Protein AF-I1BS83-F1 (afdb_monomer_lite)

Sequence (78 aa):
MQHYVRQLTKNCVPSAVKVTKCLENDIGKNVGVERVHKVLRKSVLGAIEKPKKPLLSTKNIRNKLSWCIAQSNSTVDD

pLDDT: mean 70.3, std 10.25, range [52.31, 88.56]

Structure (mmCIF, N/CA/C/O backbone):
data_AF-I1BS83-F1
#
_entry.id   AF-I1BS83-F1
#
loop_
_atom_site.group_PDB
_atom_site.id
_atom_site.type_symbol
_atom_site.label_atom_id
_atom_site.label_alt_id
_atom_site.label_comp_id
_atom_site.label_asym_id
_atom_site.label_entity_id
_atom_site.label_seq_id
_atom_site.pdbx_PDB_ins_code
_atom_site.Cartn_x
_atom_site.Cartn_y
_atom_site.Cartn_z
_atom_site.occupancy
_atom_site.B_iso_or_equiv
_atom_site.auth_seq_id
_atom_site.auth_comp_id
_atom_site.auth_asym_id
_atom_site.auth_atom_id
_atom_site.pdbx_PDB_model_num
ATOM 1 N N . MET A 1 1 ? -19.570 -0.286 6.098 1.00 54.31 1 MET A N 1
ATOM 2 C CA . MET A 1 1 ? -18.283 -0.305 6.839 1.00 54.31 1 MET A CA 1
ATOM 3 C C . MET A 1 1 ? -17.070 -0.540 5.947 1.00 54.31 1 MET A C 1
ATOM 5 O O . MET A 1 1 ? -16.209 0.325 5.918 1.00 54.31 1 MET A O 1
ATOM 9 N N . GLN A 1 2 ? -16.991 -1.641 5.184 1.00 54.75 2 GLN A N 1
ATOM 10 C CA . GLN A 1 2 ? -15.818 -1.909 4.327 1.00 54.75 2 GLN A CA 1
ATOM 11 C C . GLN A 1 2 ? -15.570 -0.819 3.265 1.00 54.75 2 GLN A C 1
ATOM 13 O O . GLN A 1 2 ? -14.430 -0.415 3.065 1.00 54.75 2 GLN A O 1
ATOM 18 N N . HIS A 1 3 ? -16.631 -0.282 2.650 1.00 58.66 3 HIS A N 1
ATOM 19 C CA . HIS A 1 3 ? -16.522 0.803 1.665 1.00 58.66 3 HIS A CA 1
ATOM 20 C C . HIS A 1 3 ? -15.955 2.112 2.238 1.00 58.66 3 HIS A C 1
ATOM 22 O O . HIS A 1 3 ? -15.207 2.794 1.548 1.00 58.66 3 HIS A O 1
ATOM 28 N N . TYR A 1 4 ? -16.263 2.442 3.495 1.00 61.78 4 TYR A N 1
ATOM 29 C CA . TYR A 1 4 ? -15.826 3.691 4.132 1.00 61.78 4 TYR A CA 1
ATOM 30 C C . TYR A 1 4 ? -14.347 3.647 4.519 1.00 61.78 4 TYR A C 1
ATOM 32 O O . TYR A 1 4 ? -13.588 4.555 4.197 1.00 61.78 4 TYR A O 1
ATOM 40 N N . VAL A 1 5 ? -13.907 2.530 5.113 1.00 60.22 5 VAL A N 1
ATOM 41 C CA . VAL A 1 5 ? -12.484 2.309 5.414 1.00 60.22 5 VAL A CA 1
ATOM 42 C C . VAL A 1 5 ? -11.658 2.342 4.129 1.00 60.22 5 VAL A C 1
ATOM 44 O O . VAL A 1 5 ? -10.593 2.946 4.113 1.00 60.22 5 VAL A O 1
ATOM 47 N N . ARG A 1 6 ? -12.184 1.767 3.036 1.00 60.53 6 ARG A N 1
ATOM 48 C CA . ARG A 1 6 ? -11.527 1.772 1.724 1.00 60.53 6 ARG A CA 1
ATOM 49 C C . ARG A 1 6 ? -11.350 3.188 1.157 1.00 60.53 6 ARG A C 1
ATOM 51 O O . ARG A 1 6 ? -10.298 3.467 0.583 1.00 60.53 6 ARG A O 1
ATOM 58 N N . GLN A 1 7 ? -12.336 4.073 1.333 1.00 62.22 7 GLN A N 1
ATOM 59 C CA . GLN A 1 7 ? -12.227 5.488 0.947 1.00 62.22 7 GLN A CA 1
ATOM 60 C C . GLN A 1 7 ? -11.181 6.233 1.789 1.00 62.22 7 GLN A C 1
ATOM 62 O O . GLN A 1 7 ? -10.323 6.903 1.222 1.00 62.22 7 GLN A O 1
ATOM 67 N N . LEU A 1 8 ? -11.159 6.027 3.110 1.00 60.12 8 LEU A N 1
ATOM 68 C CA . LEU A 1 8 ? -10.148 6.623 3.997 1.00 60.12 8 LEU A CA 1
ATOM 69 C C . LEU A 1 8 ? -8.720 6.155 3.667 1.00 60.12 8 LEU A C 1
ATOM 71 O O . LEU A 1 8 ? -7.780 6.945 3.715 1.00 60.12 8 LEU A O 1
ATOM 75 N N . THR A 1 9 ? -8.541 4.894 3.264 1.00 56.53 9 THR A N 1
ATOM 76 C CA . THR A 1 9 ? -7.232 4.394 2.807 1.00 56.53 9 THR A CA 1
ATOM 77 C C . THR A 1 9 ? -6.767 4.948 1.474 1.00 56.53 9 THR A C 1
ATOM 79 O O . THR A 1 9 ? -5.559 5.057 1.279 1.00 56.53 9 THR A O 1
ATOM 82 N N . LYS A 1 10 ? -7.681 5.292 0.554 1.00 55.75 10 LYS A N 1
ATOM 83 C CA . LYS A 1 10 ? -7.296 5.924 -0.720 1.00 55.75 10 LYS A CA 1
ATOM 84 C C . LYS A 1 10 ? -6.640 7.290 -0.493 1.00 55.75 10 LYS A C 1
ATOM 86 O O . LYS A 1 10 ? -5.782 7.670 -1.277 1.00 55.75 10 LYS A O 1
ATOM 91 N N . ASN A 1 11 ? -6.970 7.959 0.614 1.00 56.22 11 ASN A N 1
ATOM 92 C CA . ASN A 1 11 ? -6.394 9.245 1.012 1.00 56.22 11 ASN A CA 1
ATOM 93 C C . ASN A 1 11 ? -5.115 9.114 1.867 1.00 56.22 11 ASN A C 1
ATOM 95 O O . ASN A 1 11 ? -4.755 10.049 2.574 1.00 56.22 11 ASN A O 1
ATOM 99 N N . CYS A 1 12 ? -4.399 7.981 1.800 1.00 52.31 12 CYS A N 1
ATOM 100 C CA . CYS A 1 12 ? -3.075 7.820 2.416 1.00 52.31 12 CYS A CA 1
ATOM 101 C C . CYS A 1 12 ? -3.035 8.089 3.933 1.00 52.31 12 CYS A C 1
ATOM 103 O O . CYS A 1 12 ? -2.166 8.806 4.423 1.00 52.31 12 CYS A O 1
ATOM 105 N N . VAL A 1 13 ? -3.925 7.471 4.715 1.00 58.03 13 VAL A N 1
ATOM 106 C CA . VAL A 1 13 ? -3.708 7.365 6.167 1.00 58.03 13 VAL A CA 1
ATOM 107 C C . VAL A 1 13 ? -2.994 6.036 6.455 1.00 58.03 13 VAL A C 1
ATOM 109 O O . VAL A 1 13 ? -3.645 4.992 6.499 1.00 58.03 13 VAL A O 1
ATOM 112 N N . PRO A 1 14 ? -1.658 6.023 6.649 1.00 62.03 14 PRO A N 1
ATOM 113 C CA . PRO A 1 14 ? -0.873 4.787 6.734 1.00 62.03 14 PRO A CA 1
ATOM 114 C C . PRO A 1 14 ? -1.015 4.067 8.082 1.00 62.03 14 PRO A C 1
ATOM 116 O O . PRO A 1 14 ? -0.469 2.983 8.265 1.00 62.03 14 PRO A O 1
ATOM 119 N N . SER A 1 15 ? -1.713 4.669 9.049 1.00 68.06 15 SER A N 1
ATOM 120 C CA . SER A 1 15 ? -1.782 4.182 10.425 1.00 68.06 15 SER A CA 1
ATOM 121 C C . SER A 1 15 ? -3.217 3.906 10.844 1.00 68.06 15 SER A C 1
ATOM 123 O O . SER A 1 15 ? -4.080 4.782 10.772 1.00 68.06 15 SER A O 1
ATOM 125 N N . ALA A 1 16 ? -3.451 2.700 11.354 1.00 70.06 16 ALA A N 1
ATOM 126 C CA . ALA A 1 16 ? -4.755 2.286 11.844 1.00 70.06 16 ALA A CA 1
ATOM 127 C C . ALA A 1 16 ? -5.274 3.154 12.984 1.00 70.06 16 ALA A C 1
ATOM 129 O O . ALA A 1 16 ? -6.466 3.404 13.037 1.00 70.06 16 ALA A O 1
ATOM 130 N N . VAL A 1 17 ? -4.393 3.662 13.847 1.00 72.12 17 VAL A N 1
ATOM 131 C CA . VAL A 1 17 ? -4.776 4.536 14.965 1.00 72.12 17 VAL A CA 1
ATOM 132 C C . VAL A 1 17 ? -5.397 5.832 14.445 1.00 72.12 17 VAL A C 1
ATOM 134 O O . VAL A 1 17 ? -6.436 6.272 14.932 1.00 72.12 17 VAL A O 1
ATOM 137 N N . LYS A 1 18 ? -4.801 6.415 13.398 1.00 73.50 18 LYS A N 1
ATOM 138 C CA . LYS A 1 18 ? -5.352 7.605 12.738 1.00 73.50 18 LYS A CA 1
ATOM 139 C C . LYS A 1 18 ? -6.680 7.286 12.052 1.00 73.50 18 LYS A C 1
ATOM 141 O O . LYS A 1 18 ? -7.620 8.057 12.179 1.00 73.50 18 LYS A O 1
ATOM 146 N N . VAL A 1 19 ? -6.781 6.130 11.392 1.00 71.88 19 VAL A N 1
ATOM 147 C CA . VAL A 1 19 ? -8.027 5.685 10.746 1.00 71.88 19 VAL A CA 1
ATOM 148 C C . VAL A 1 19 ? -9.143 5.455 11.770 1.00 71.88 19 VAL A C 1
ATOM 150 O O . VAL A 1 19 ? -10.270 5.868 11.520 1.00 71.88 19 VAL A O 1
ATOM 153 N N . THR A 1 20 ? -8.846 4.863 12.928 1.00 73.69 20 THR A N 1
ATOM 154 C CA . THR A 1 20 ? -9.809 4.691 14.023 1.00 73.69 20 THR A CA 1
ATOM 155 C C . THR A 1 20 ? -10.299 6.037 14.547 1.00 73.69 20 THR A C 1
ATOM 157 O O . THR A 1 20 ? -11.504 6.235 14.647 1.00 73.69 20 THR A O 1
ATOM 160 N N . LYS A 1 21 ? -9.389 6.989 14.787 1.00 74.56 21 LYS A N 1
ATOM 161 C CA . LYS A 1 21 ? -9.746 8.334 15.259 1.00 74.56 21 LYS A CA 1
ATOM 162 C C . LYS A 1 21 ? -10.602 9.104 14.244 1.00 74.56 21 LYS A C 1
ATOM 164 O O . LYS A 1 21 ? -11.543 9.789 14.624 1.00 74.56 21 LYS A O 1
ATOM 169 N N . CYS A 1 22 ? -10.316 8.963 12.948 1.00 73.44 22 CYS A N 1
ATOM 170 C CA . CYS A 1 22 ? -11.163 9.525 11.893 1.00 73.44 22 CYS A CA 1
ATOM 171 C C . CYS A 1 22 ? -12.546 8.861 11.856 1.00 73.44 22 CYS A C 1
ATOM 173 O O . CYS A 1 22 ? -13.541 9.562 11.761 1.00 73.44 22 CYS A O 1
ATOM 175 N N . LEU A 1 23 ? -12.629 7.532 11.986 1.00 71.69 23 LEU A N 1
ATOM 176 C CA . LEU A 1 23 ? -13.904 6.797 12.035 1.00 71.69 23 LEU A CA 1
ATOM 177 C C . LEU A 1 23 ? -14.775 7.189 13.234 1.00 71.69 23 LEU A C 1
ATOM 179 O O . LEU A 1 23 ? -15.998 7.270 13.103 1.00 71.69 23 LEU A O 1
ATOM 183 N N . GLU A 1 24 ? -14.151 7.424 14.384 1.00 75.94 24 GLU A N 1
ATOM 184 C CA . GLU A 1 24 ? -14.834 7.916 15.578 1.00 75.94 24 GLU A CA 1
ATOM 185 C C . GLU A 1 24 ? -15.382 9.325 15.366 1.00 75.94 24 GLU A C 1
ATOM 187 O O . GLU A 1 24 ? -16.535 9.571 15.697 1.00 75.94 24 GLU A O 1
ATOM 192 N N . ASN A 1 25 ? -14.609 10.221 14.753 1.00 76.81 25 ASN A N 1
ATOM 193 C CA . ASN A 1 25 ? -15.039 11.600 14.524 1.00 76.81 25 ASN A CA 1
ATOM 194 C C . ASN A 1 25 ? -16.070 11.740 13.386 1.00 76.81 25 ASN A C 1
ATOM 196 O O . ASN A 1 25 ? -17.019 12.501 13.532 1.00 76.81 25 ASN A O 1
ATOM 200 N N . ASP A 1 26 ? -15.912 11.013 12.274 1.00 68.12 26 ASP A N 1
ATOM 201 C CA . ASP A 1 26 ? -16.799 11.117 11.101 1.00 68.12 26 ASP A CA 1
ATOM 202 C C . ASP A 1 26 ? -18.134 10.381 11.289 1.00 68.12 26 ASP A C 1
ATOM 204 O O . ASP A 1 26 ? -19.151 10.781 10.727 1.00 68.12 26 ASP A O 1
ATOM 208 N N . ILE A 1 27 ? -18.137 9.256 12.017 1.00 68.94 27 ILE A N 1
ATOM 209 C CA . ILE A 1 27 ? -19.297 8.345 12.098 1.00 68.94 27 ILE A CA 1
ATOM 210 C C . ILE A 1 27 ? -19.760 8.144 13.554 1.00 68.94 27 ILE A C 1
ATOM 212 O O . ILE A 1 27 ? -20.750 7.456 13.799 1.00 68.94 27 ILE A O 1
ATOM 216 N N . GLY A 1 28 ? -19.057 8.703 14.546 1.00 67.62 28 GLY A N 1
ATOM 217 C CA . GLY A 1 28 ? -19.381 8.508 15.967 1.00 67.62 28 GLY A CA 1
ATOM 218 C C . GLY A 1 28 ? -19.188 7.065 16.440 1.00 67.62 28 GLY A C 1
ATOM 219 O O . GLY A 1 28 ? -19.766 6.654 17.445 1.00 67.62 28 GLY A O 1
ATOM 220 N N . LYS A 1 29 ? -18.444 6.246 15.685 1.00 71.44 29 LYS A N 1
ATOM 221 C CA . LYS A 1 29 ? -18.387 4.795 15.887 1.00 71.44 29 LYS A CA 1
ATOM 222 C C . LYS A 1 29 ? -16.995 4.364 16.316 1.00 71.44 29 LYS A C 1
ATOM 224 O O . LYS A 1 29 ? -16.058 4.419 15.526 1.00 71.44 29 LYS A O 1
ATOM 229 N N . ASN A 1 30 ? -16.892 3.854 17.541 1.00 70.69 30 ASN A N 1
ATOM 230 C CA . ASN A 1 30 ? -15.661 3.253 18.039 1.00 70.69 30 ASN A CA 1
ATOM 231 C C . ASN A 1 30 ? -15.426 1.911 17.331 1.00 70.69 30 ASN A C 1
ATOM 233 O O . ASN A 1 30 ? -16.166 0.937 17.513 1.00 70.69 30 ASN A O 1
ATOM 237 N N . VAL A 1 31 ? -14.427 1.880 16.450 1.00 69.06 31 VAL A N 1
ATOM 238 C CA . VAL A 1 31 ? -14.015 0.672 15.736 1.00 69.06 31 VAL A CA 1
ATOM 239 C C . VAL A 1 31 ? -12.654 0.257 16.266 1.00 69.06 31 VAL A C 1
ATOM 241 O O . VAL A 1 31 ? -11.657 0.915 15.988 1.00 69.06 31 VAL A O 1
ATOM 244 N N . GLY A 1 32 ? -12.597 -0.877 16.968 1.00 77.81 32 GLY A N 1
ATOM 245 C CA . GLY A 1 32 ? -11.346 -1.392 17.522 1.00 77.81 32 GLY A CA 1
ATOM 246 C C . GLY A 1 32 ? -10.205 -1.397 16.497 1.00 77.81 32 GLY A C 1
ATOM 247 O O . GLY A 1 32 ? -10.375 -1.844 15.354 1.00 77.81 32 GLY A O 1
ATOM 248 N N . VAL A 1 33 ? -9.037 -0.910 16.921 1.00 77.81 33 VAL A N 1
ATOM 249 C CA . VAL A 1 33 ? -7.834 -0.731 16.087 1.00 77.81 33 VAL A CA 1
ATOM 250 C C . VAL A 1 33 ? -7.462 -2.017 15.346 1.00 77.81 33 VAL A C 1
ATOM 252 O O . VAL A 1 33 ? -7.063 -1.982 14.185 1.00 77.81 33 VAL A O 1
ATOM 255 N N . GLU A 1 34 ? -7.683 -3.178 15.958 1.00 79.19 34 GLU A N 1
ATOM 256 C CA . GLU A 1 34 ? -7.413 -4.481 15.351 1.00 79.19 34 GLU A CA 1
ATOM 257 C C . GLU A 1 34 ? -8.304 -4.789 14.136 1.00 79.19 34 GLU A C 1
ATOM 259 O O . GLU A 1 34 ? -7.839 -5.302 13.110 1.00 79.19 34 GLU A O 1
ATOM 264 N N . ARG A 1 35 ? -9.583 -4.395 14.188 1.00 78.00 35 ARG A N 1
ATOM 265 C CA . ARG A 1 35 ? -10.503 -4.517 13.049 1.00 78.00 35 ARG A CA 1
ATOM 266 C C . ARG A 1 35 ? -10.072 -3.589 11.917 1.00 78.00 35 ARG A C 1
ATOM 268 O O . ARG A 1 35 ? -10.108 -3.997 10.754 1.00 78.00 35 ARG A O 1
ATOM 275 N N . VAL A 1 36 ? -9.613 -2.385 12.256 1.00 79.00 36 VAL A N 1
ATOM 276 C CA . VAL A 1 36 ? -9.038 -1.442 11.291 1.00 79.00 36 VAL A CA 1
ATOM 277 C C . VAL A 1 36 ? -7.767 -2.027 10.669 1.00 79.00 36 VAL A C 1
ATOM 279 O O . VAL A 1 36 ? -7.691 -2.100 9.447 1.00 79.00 36 VAL A O 1
ATOM 282 N N . HIS A 1 37 ? -6.839 -2.581 11.457 1.00 80.19 37 HIS A N 1
ATOM 283 C CA . HIS A 1 37 ? -5.644 -3.281 10.958 1.00 80.19 37 HIS A CA 1
ATOM 284 C C . HIS A 1 37 ? -5.989 -4.402 9.977 1.00 80.19 37 HIS A C 1
ATOM 286 O O . HIS A 1 37 ? -5.355 -4.520 8.929 1.00 80.19 37 HIS A O 1
ATOM 292 N N . LYS A 1 38 ? -6.987 -5.233 10.289 1.00 80.31 38 LYS A N 1
ATOM 293 C CA . LYS A 1 38 ? -7.386 -6.352 9.425 1.00 80.31 38 LYS A CA 1
ATOM 294 C C . LYS A 1 38 ? -7.926 -5.868 8.077 1.00 80.31 38 LYS A C 1
ATOM 296 O O . LYS A 1 38 ? -7.601 -6.454 7.044 1.00 80.31 38 LYS A O 1
ATOM 301 N N . VAL A 1 39 ? -8.720 -4.796 8.074 1.00 77.50 39 VAL A N 1
ATOM 302 C CA . VAL A 1 39 ? -9.255 -4.197 6.839 1.00 77.50 39 VAL A CA 1
ATOM 303 C C . VAL A 1 39 ? -8.157 -3.480 6.055 1.00 77.50 39 VAL A 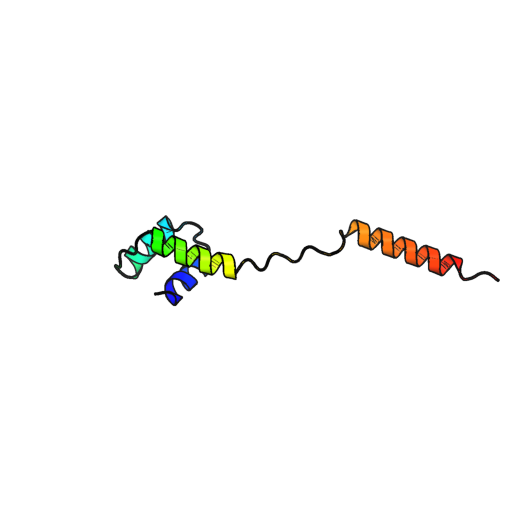C 1
ATOM 305 O O . VAL A 1 39 ? -8.064 -3.676 4.845 1.00 77.50 39 VAL A O 1
ATOM 308 N N . LEU A 1 40 ? -7.288 -2.730 6.736 1.00 76.00 40 LEU A N 1
ATOM 309 C CA . LEU A 1 40 ? -6.125 -2.080 6.136 1.00 76.00 40 LEU A CA 1
ATOM 310 C C . LEU A 1 40 ? -5.211 -3.097 5.467 1.00 76.00 40 LEU A C 1
ATOM 312 O O . LEU A 1 40 ? -4.901 -2.933 4.296 1.00 76.00 40 LEU A O 1
ATOM 316 N N . ARG A 1 41 ? -4.846 -4.188 6.152 1.00 74.06 41 ARG A N 1
ATOM 317 C CA . ARG A 1 41 ? -4.042 -5.257 5.546 1.00 74.06 41 ARG A CA 1
ATOM 318 C C . ARG A 1 41 ? -4.723 -5.827 4.310 1.00 74.06 41 ARG A C 1
ATOM 320 O O . ARG A 1 41 ? -4.064 -5.952 3.295 1.00 74.06 41 ARG A O 1
ATOM 327 N N . LYS A 1 42 ? -6.025 -6.125 4.346 1.00 72.38 42 LYS A N 1
ATOM 328 C CA . LYS A 1 42 ? -6.738 -6.626 3.157 1.00 72.38 42 LYS A CA 1
ATOM 329 C C . LYS A 1 42 ? -6.741 -5.620 2.001 1.00 72.38 42 LYS A C 1
ATOM 331 O O . LYS A 1 42 ? -6.543 -6.017 0.859 1.00 72.38 42 LYS A O 1
ATOM 336 N N . SER A 1 43 ? -6.945 -4.336 2.292 1.00 68.00 43 SER A N 1
ATOM 337 C CA . SER A 1 43 ? -6.973 -3.283 1.272 1.00 68.00 43 SER A CA 1
ATOM 338 C C . SER A 1 43 ? -5.587 -2.981 0.703 1.00 68.00 43 SER A C 1
ATOM 340 O O . SER A 1 43 ? -5.459 -2.773 -0.496 1.00 68.00 43 SER A O 1
ATOM 342 N N . VAL A 1 44 ? -4.556 -2.961 1.549 1.00 64.00 44 VAL A N 1
ATOM 343 C CA . VAL A 1 44 ? -3.166 -2.689 1.164 1.00 64.00 44 VAL A CA 1
ATOM 344 C C . VAL A 1 44 ? -2.566 -3.903 0.460 1.00 64.00 44 VAL A C 1
ATOM 346 O O . VAL A 1 44 ? -2.018 -3.755 -0.621 1.00 64.00 44 VAL A O 1
ATOM 349 N N . LEU A 1 45 ? -2.737 -5.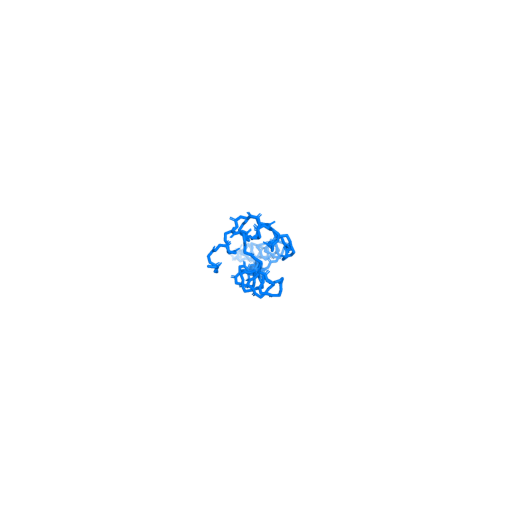119 0.988 1.00 58.25 45 LEU A N 1
ATOM 350 C CA . LEU A 1 45 ? -2.253 -6.345 0.339 1.00 58.25 45 LEU A CA 1
ATOM 351 C C . LEU A 1 45 ? -2.932 -6.599 -1.013 1.00 58.25 45 LEU A C 1
ATOM 353 O O . LEU A 1 45 ? -2.295 -7.153 -1.899 1.00 58.25 45 LEU A O 1
ATOM 357 N N . GLY A 1 46 ? -4.187 -6.172 -1.193 1.00 55.81 46 GLY A N 1
ATOM 358 C CA . GLY A 1 46 ? -4.864 -6.218 -2.492 1.00 55.81 46 GLY A CA 1
ATOM 359 C C . GLY A 1 46 ? -4.444 -5.113 -3.470 1.00 55.81 46 GLY A C 1
ATOM 360 O O . GLY A 1 46 ? -4.690 -5.251 -4.662 1.00 55.81 46 GLY A O 1
ATOM 361 N N . ALA A 1 47 ? -3.830 -4.027 -2.985 1.00 54.94 47 ALA A N 1
ATOM 362 C CA . ALA A 1 47 ? -3.412 -2.872 -3.788 1.00 54.94 47 ALA A CA 1
ATOM 363 C C . ALA A 1 47 ? -1.904 -2.836 -4.083 1.00 54.94 47 ALA A C 1
ATOM 365 O O . ALA A 1 47 ? -1.464 -2.024 -4.893 1.00 54.94 47 ALA A O 1
ATOM 366 N N . ILE A 1 48 ? -1.106 -3.712 -3.465 1.00 56.56 48 ILE A N 1
ATOM 367 C CA . ILE A 1 48 ? 0.289 -3.923 -3.860 1.00 56.56 48 ILE A CA 1
ATOM 368 C C . ILE A 1 48 ? 0.275 -4.830 -5.094 1.00 56.56 48 ILE A C 1
ATOM 370 O O . ILE A 1 48 ? 0.667 -5.998 -5.048 1.00 56.56 48 ILE A O 1
ATOM 374 N N . GLU A 1 49 ? -0.179 -4.292 -6.225 1.00 58.88 49 GLU A N 1
ATOM 375 C CA . GLU A 1 49 ? 0.355 -4.753 -7.497 1.00 58.88 49 GLU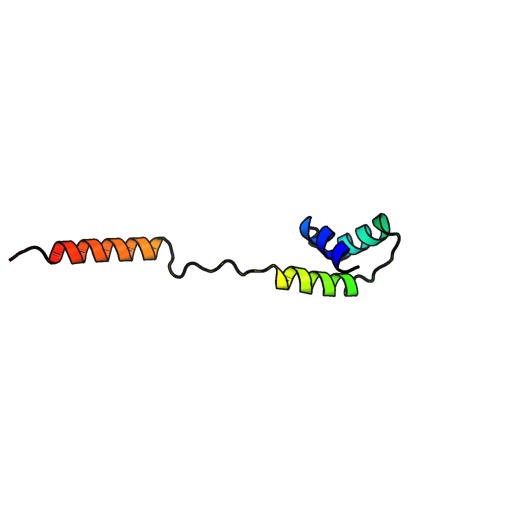 A CA 1
ATOM 376 C C . GLU A 1 49 ? 1.854 -4.467 -7.414 1.00 58.88 49 GLU A C 1
ATOM 378 O O . GLU A 1 49 ? 2.295 -3.317 -7.455 1.00 58.88 49 GLU A O 1
ATOM 383 N N . LYS A 1 50 ? 2.640 -5.511 -7.118 1.00 64.50 50 LYS A N 1
ATOM 384 C CA . LYS A 1 50 ? 4.092 -5.378 -7.036 1.00 64.50 50 LYS A CA 1
ATOM 385 C C . LYS A 1 50 ? 4.530 -4.733 -8.348 1.00 64.50 50 LYS A C 1
ATOM 387 O O . LYS A 1 50 ? 4.215 -5.313 -9.389 1.00 64.50 50 LYS A O 1
ATOM 392 N N . PRO A 1 51 ? 5.244 -3.592 -8.329 1.00 64.31 51 PRO A N 1
ATOM 393 C CA . PRO A 1 51 ? 5.750 -3.009 -9.558 1.00 64.31 51 PRO A CA 1
ATOM 394 C C . PRO A 1 51 ? 6.524 -4.106 -10.280 1.00 64.31 51 PRO A C 1
ATOM 396 O O . PRO A 1 51 ? 7.461 -4.690 -9.721 1.00 64.31 51 PRO A O 1
ATOM 399 N N . LYS A 1 52 ? 6.039 -4.474 -11.471 1.00 68.88 52 LYS A N 1
ATOM 400 C CA . LYS A 1 52 ? 6.602 -5.573 -12.246 1.00 68.88 52 LYS A CA 1
ATOM 401 C C . LYS A 1 52 ? 8.049 -5.196 -12.515 1.00 68.88 52 LYS A C 1
ATOM 403 O O . LYS A 1 52 ? 8.314 -4.247 -13.249 1.00 68.88 52 LYS A O 1
ATOM 408 N N . LYS A 1 53 ? 8.985 -5.887 -11.857 1.00 70.94 53 LYS A N 1
ATOM 409 C CA . LYS A 1 53 ? 10.409 -5.657 -12.095 1.00 70.94 53 LYS A CA 1
ATOM 410 C C . LYS A 1 53 ? 10.632 -5.801 -13.601 1.00 70.94 53 LYS A C 1
ATOM 412 O O . LYS A 1 53 ? 10.177 -6.801 -14.166 1.00 70.94 53 LYS A O 1
ATOM 417 N N . PRO A 1 54 ? 11.283 -4.832 -14.261 1.00 69.56 54 PRO A N 1
ATOM 418 C CA . PRO A 1 54 ? 11.644 -5.022 -15.651 1.00 69.56 54 PRO A CA 1
ATOM 419 C C . PRO A 1 54 ? 12.543 -6.262 -15.730 1.00 69.56 54 PRO A C 1
ATOM 421 O O . PRO A 1 54 ? 13.456 -6.424 -14.919 1.00 69.56 54 PRO A O 1
ATOM 424 N N . LEU A 1 55 ? 12.250 -7.161 -16.676 1.00 71.44 55 LEU A N 1
ATOM 425 C CA . LEU A 1 55 ? 12.982 -8.424 -16.876 1.00 71.44 55 LEU A CA 1
ATOM 426 C C . LEU A 1 55 ? 14.489 -8.198 -17.076 1.00 71.44 55 LEU A C 1
ATOM 428 O O . LEU A 1 55 ? 15.298 -9.079 -16.804 1.00 71.44 55 LEU A O 1
ATOM 432 N N . LEU A 1 56 ? 14.861 -7.003 -17.538 1.00 70.88 56 LEU A N 1
ATOM 433 C CA . LEU A 1 56 ? 16.228 -6.560 -17.741 1.00 70.88 56 LEU A CA 1
ATOM 434 C C . LEU A 1 56 ? 16.380 -5.125 -17.230 1.00 70.88 56 LEU A C 1
ATOM 436 O O . LEU A 1 56 ? 15.518 -4.278 -17.453 1.00 70.88 56 LEU A O 1
ATOM 440 N N . SER A 1 57 ? 17.508 -4.837 -16.580 1.00 78.62 57 SER A N 1
ATOM 441 C CA . SER A 1 57 ? 17.925 -3.456 -16.315 1.00 78.62 57 SER A CA 1
ATOM 442 C C . SER A 1 57 ? 18.119 -2.704 -17.637 1.00 78.62 57 SER A C 1
ATOM 444 O O . SER A 1 57 ? 18.575 -3.293 -18.619 1.00 78.62 57 SER A O 1
ATOM 446 N N . THR A 1 58 ? 17.861 -1.393 -17.653 1.00 79.31 58 THR A N 1
ATOM 447 C CA . THR A 1 58 ? 18.097 -0.504 -18.806 1.00 79.31 58 THR A CA 1
ATOM 448 C C . THR A 1 58 ? 19.503 -0.669 -19.390 1.00 79.31 58 THR A C 1
ATOM 450 O O . THR A 1 58 ? 19.682 -0.639 -20.606 1.00 79.31 58 THR A O 1
ATOM 453 N N . LYS A 1 59 ? 20.504 -0.918 -18.533 1.00 83.81 59 LYS A N 1
ATOM 454 C CA . LYS A 1 59 ? 21.885 -1.203 -18.951 1.00 83.81 59 LYS A CA 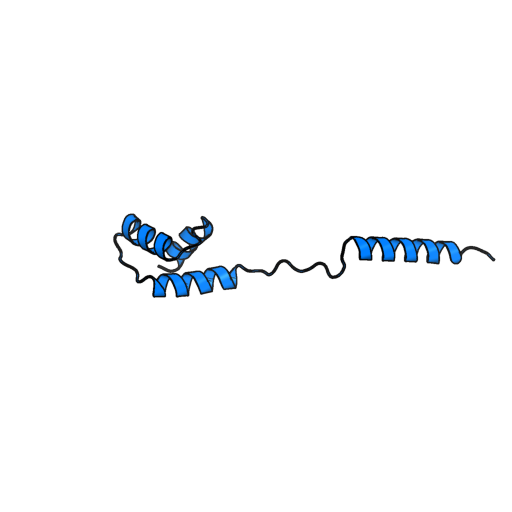1
ATOM 455 C C . LYS A 1 59 ? 21.987 -2.498 -19.765 1.00 83.81 59 LYS A C 1
ATOM 457 O O . LYS A 1 59 ? 22.670 -2.536 -20.779 1.00 83.81 59 LYS A O 1
ATOM 462 N N . ASN A 1 60 ? 21.278 -3.542 -19.342 1.00 82.75 60 ASN A N 1
ATOM 463 C CA . ASN A 1 60 ? 21.315 -4.854 -19.981 1.00 82.75 60 ASN A CA 1
ATOM 464 C C . ASN A 1 60 ? 20.570 -4.848 -21.330 1.00 82.75 60 ASN A C 1
ATOM 466 O O . ASN A 1 60 ? 21.013 -5.475 -22.287 1.00 82.75 60 ASN A O 1
ATOM 470 N N . ILE A 1 61 ? 19.492 -4.060 -21.439 1.00 85.00 61 ILE A N 1
ATOM 471 C CA . ILE A 1 61 ? 18.787 -3.821 -22.711 1.00 85.00 61 ILE A CA 1
ATOM 472 C C . ILE A 1 61 ? 19.718 -3.139 -23.723 1.00 85.00 61 ILE A C 1
ATOM 474 O O . ILE A 1 61 ? 19.829 -3.606 -24.853 1.00 85.00 61 ILE A O 1
ATOM 478 N N . ARG A 1 62 ? 20.430 -2.076 -23.313 1.00 88.06 62 ARG A N 1
ATOM 479 C CA . ARG A 1 62 ? 21.391 -1.369 -24.181 1.00 88.06 62 ARG A CA 1
ATOM 480 C C . ARG A 1 62 ? 22.501 -2.292 -24.670 1.00 88.06 62 ARG A C 1
ATOM 482 O O . ARG A 1 62 ? 22.740 -2.358 -25.867 1.00 88.06 62 ARG A O 1
ATOM 489 N N . ASN A 1 63 ? 23.111 -3.053 -23.762 1.00 88.25 63 ASN A N 1
ATOM 490 C CA . ASN A 1 63 ? 24.178 -3.988 -24.115 1.00 88.25 63 ASN A CA 1
ATOM 491 C C . ASN A 1 63 ? 23.701 -5.042 -25.125 1.00 88.25 63 ASN A C 1
ATOM 493 O O . ASN A 1 63 ? 24.405 -5.328 -26.090 1.00 88.25 63 ASN A O 1
ATOM 497 N N . LYS A 1 64 ? 22.490 -5.584 -24.935 1.00 85.62 64 LYS A N 1
ATOM 498 C CA . LYS A 1 64 ? 21.912 -6.575 -25.850 1.00 85.62 64 LYS A CA 1
ATOM 499 C C . LYS A 1 64 ? 21.626 -5.987 -27.236 1.00 85.62 64 LYS A C 1
ATOM 501 O O . LYS A 1 64 ? 21.900 -6.645 -28.232 1.00 85.62 64 LYS A O 1
ATOM 506 N N . LEU A 1 65 ? 21.124 -4.751 -27.306 1.00 88.31 65 LEU A N 1
ATOM 507 C CA . LEU A 1 65 ? 20.895 -4.052 -28.576 1.00 88.31 65 LEU A CA 1
ATOM 508 C C . LEU A 1 65 ? 22.205 -3.765 -29.314 1.00 88.31 65 LEU A C 1
ATOM 510 O O . LEU A 1 65 ? 22.299 -4.047 -30.505 1.00 88.31 65 LEU A O 1
ATOM 514 N N . SER A 1 66 ? 23.226 -3.267 -28.612 1.00 88.19 66 SER A N 1
ATOM 515 C CA . SER A 1 66 ? 24.552 -3.035 -29.195 1.00 88.19 66 SER A CA 1
ATOM 516 C C . SER A 1 66 ? 25.169 -4.319 -29.747 1.00 88.19 66 SER A C 1
ATOM 518 O O . SER A 1 66 ? 25.729 -4.301 -30.838 1.00 88.19 66 SER A O 1
ATOM 520 N N . TRP A 1 67 ? 25.018 -5.438 -29.034 1.00 88.56 67 TRP A N 1
ATOM 521 C CA . TRP A 1 67 ? 25.487 -6.741 -29.500 1.00 88.56 67 TRP A CA 1
ATOM 522 C C . TRP A 1 67 ? 24.738 -7.217 -30.754 1.00 88.56 67 TRP A C 1
ATOM 524 O O . TRP A 1 67 ? 25.377 -7.628 -31.716 1.00 88.56 67 TRP A O 1
ATOM 534 N N . CYS A 1 68 ? 23.405 -7.092 -30.794 1.00 85.06 68 CYS A N 1
ATOM 535 C CA . CYS A 1 68 ? 22.618 -7.432 -31.985 1.00 85.06 68 CYS A CA 1
ATOM 536 C C . CYS A 1 68 ? 23.019 -6.603 -33.213 1.00 85.06 68 CYS A C 1
ATOM 538 O O . CYS A 1 68 ? 23.172 -7.163 -34.291 1.00 85.06 68 CYS A O 1
ATOM 540 N N . ILE A 1 69 ? 23.219 -5.291 -33.054 1.00 87.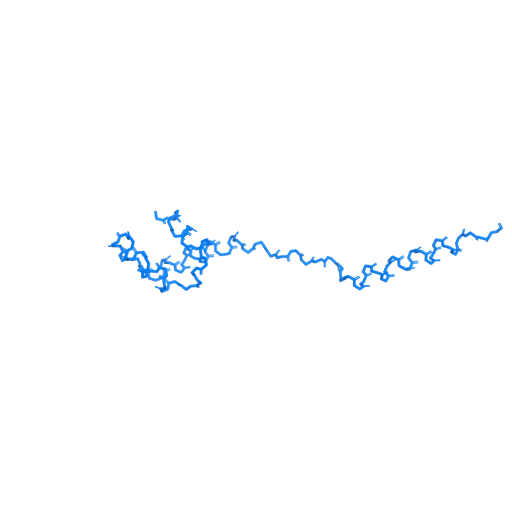81 69 ILE A N 1
ATOM 541 C CA . ILE A 1 69 ? 23.636 -4.408 -34.156 1.00 87.81 69 ILE A CA 1
ATOM 542 C C . ILE A 1 69 ? 25.028 -4.800 -34.670 1.00 87.81 69 ILE A C 1
ATOM 544 O O . ILE A 1 69 ? 25.235 -4.887 -35.877 1.00 87.81 69 ILE A O 1
ATOM 548 N N . ALA A 1 70 ? 25.970 -5.083 -33.764 1.00 85.12 70 ALA A N 1
ATOM 549 C CA . ALA A 1 70 ? 27.311 -5.535 -34.134 1.00 85.12 70 ALA A CA 1
ATOM 550 C C . ALA A 1 70 ? 27.288 -6.883 -34.877 1.00 85.12 70 ALA A C 1
ATOM 552 O O . ALA A 1 70 ? 28.001 -7.054 -35.861 1.00 85.12 70 ALA A O 1
ATOM 553 N N . GLN A 1 71 ? 26.431 -7.814 -34.448 1.00 76.94 71 GLN A N 1
ATOM 554 C CA . GLN A 1 71 ? 26.263 -9.118 -35.091 1.00 76.94 71 GLN A CA 1
ATOM 555 C C . GLN A 1 71 ? 25.654 -9.000 -36.499 1.00 76.94 71 GLN A C 1
ATOM 557 O O . GLN A 1 71 ? 26.126 -9.664 -37.422 1.00 76.94 71 GLN A O 1
ATOM 562 N N . SER A 1 72 ? 24.644 -8.141 -36.681 1.00 74.69 72 SER A N 1
ATOM 563 C CA . SER A 1 72 ? 24.026 -7.897 -37.993 1.00 74.69 72 SER A CA 1
ATOM 564 C C . SER A 1 72 ? 24.991 -7.235 -38.979 1.00 74.69 72 SER A C 1
ATOM 566 O O . SER A 1 72 ? 24.996 -7.576 -40.155 1.00 74.69 72 SER A O 1
ATOM 568 N N . ASN A 1 73 ? 25.850 -6.328 -38.507 1.00 65.38 73 ASN A N 1
ATOM 569 C CA . ASN A 1 73 ? 26.868 -5.700 -39.355 1.00 65.38 73 ASN A CA 1
ATOM 570 C C . ASN A 1 73 ? 28.023 -6.652 -39.707 1.00 65.38 73 ASN A C 1
ATOM 572 O O . ASN A 1 73 ? 28.721 -6.422 -40.683 1.00 65.38 73 ASN A O 1
ATOM 576 N N . SER A 1 74 ? 28.220 -7.726 -38.937 1.00 62.62 74 SER A N 1
ATOM 577 C CA . SER A 1 74 ? 29.229 -8.760 -39.206 1.00 62.62 74 SER A CA 1
ATOM 578 C C . SER A 1 74 ? 28.769 -9.811 -40.228 1.00 62.62 74 SER A C 1
ATOM 580 O O . SER A 1 74 ? 29.523 -10.736 -40.512 1.00 62.62 74 SER A O 1
ATOM 582 N N . THR A 1 75 ? 27.533 -9.723 -40.733 1.00 56.28 75 THR A N 1
ATOM 583 C CA . THR A 1 75 ? 26.955 -10.687 -41.694 1.00 56.28 75 THR A CA 1
ATOM 584 C C . THR A 1 75 ? 26.794 -10.122 -43.110 1.00 56.28 75 THR A C 1
ATOM 586 O O . THR A 1 75 ? 26.139 -10.746 -43.939 1.00 56.28 75 THR A O 1
ATOM 589 N N . VAL A 1 76 ? 27.407 -8.971 -43.407 1.00 62.00 76 VAL A N 1
ATOM 590 C CA . VAL A 1 76 ? 27.450 -8.373 -44.751 1.00 62.00 76 VAL A CA 1
ATOM 591 C C . VAL A 1 76 ? 28.911 -8.232 -45.175 1.00 62.00 76 VAL A C 1
ATOM 593 O O . VAL A 1 76 ? 29.468 -7.152 -45.060 1.00 62.00 76 VAL A O 1
ATOM 596 N N . ASP A 1 77 ? 29.534 -9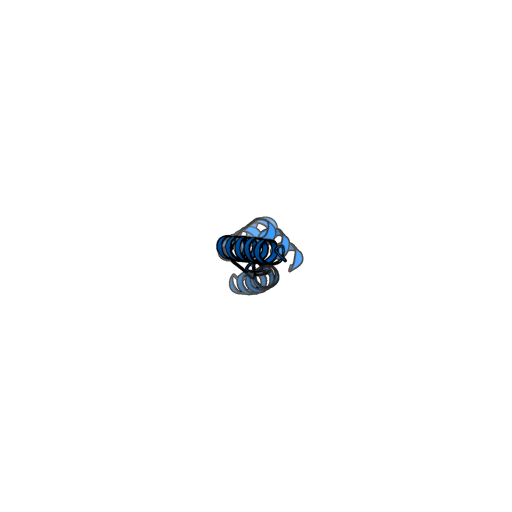.338 -45.579 1.00 56.03 77 ASP A N 1
ATOM 597 C CA . ASP A 1 77 ? 30.734 -9.367 -46.434 1.00 56.03 77 ASP A CA 1
ATOM 598 C C . ASP A 1 77 ? 30.941 -10.821 -46.923 1.00 56.03 77 ASP A C 1
ATOM 600 O O . ASP A 1 77 ? 31.437 -11.672 -46.180 1.00 56.03 77 ASP A O 1
ATOM 604 N N . ASP A 1 78 ? 30.456 -11.103 -48.138 1.00 54.41 78 ASP A N 1
ATOM 605 C CA . ASP A 1 78 ? 31.100 -11.950 -49.161 1.00 54.41 78 ASP A CA 1
ATOM 606 C C . ASP A 1 78 ? 30.980 -11.198 -50.498 1.00 54.41 78 ASP A C 1
ATOM 608 O O . ASP A 1 78 ? 29.868 -10.666 -50.761 1.00 54.41 78 ASP A O 1
#

Radius of gyration: 25.28 Å; chains: 1; bounding box: 50×24×67 Å

Organism: Rhizopus delemar (strain RA 99-880 / ATCC MYA-4621 / FGSC 9543 / NRRL 43880) (NCBI:txid246409)

Secondary structure (DSSP, 8-state):
-HHHHHHHHHTT---HHHHHHHHHHHH-----HHHHHHHHHHHHHHH-------SS-HHHHHHHHHHHHHHHHTT---

Foldseek 3Di:
DLVVLLVVVVVPPPALVVSQVCCCVVPVDRDDSVNSVVSSCVNVVVPCPPPPPPPDDPVRVVVVVVVVVVVVVVPPDD